Protein AF-A0A7W1QF62-F1 (afdb_monomer_lite)

Structure (mmCIF, N/CA/C/O backbone):
data_AF-A0A7W1QF62-F1
#
_entry.id   AF-A0A7W1QF62-F1
#
loop_
_atom_site.group_PDB
_atom_site.id
_atom_site.type_symbol
_atom_site.label_atom_id
_atom_site.label_alt_id
_atom_site.label_comp_id
_atom_site.label_asym_id
_atom_site.label_entity_id
_atom_site.label_seq_id
_atom_site.pdbx_PDB_ins_code
_atom_site.Cartn_x
_atom_site.Cartn_y
_atom_site.Cartn_z
_atom_site.occupancy
_atom_site.B_iso_or_equiv
_atom_site.auth_seq_id
_atom_site.auth_comp_id
_atom_site.auth_asym_id
_atom_site.auth_atom_id
_atom_site.pdbx_PDB_model_num
ATOM 1 N N . ALA A 1 1 ? 16.921 1.005 -1.823 1.00 86.62 1 ALA A N 1
ATOM 2 C CA . ALA A 1 1 ? 15.645 0.800 -2.542 1.00 86.62 1 ALA A CA 1
ATOM 3 C C . ALA A 1 1 ? 14.580 1.649 -1.869 1.00 86.62 1 ALA A C 1
ATOM 5 O O . ALA A 1 1 ? 14.740 1.943 -0.689 1.00 86.62 1 ALA A O 1
ATOM 6 N N . VAL A 1 2 ? 13.550 2.045 -2.608 1.00 95.94 2 VAL A N 1
ATOM 7 C CA . VAL A 1 2 ? 12.385 2.757 -2.070 1.00 95.94 2 VAL A CA 1
ATOM 8 C C . VAL A 1 2 ? 11.209 1.798 -1.950 1.00 95.94 2 VAL A C 1
ATOM 10 O O . VAL A 1 2 ? 11.172 0.777 -2.644 1.00 95.94 2 VAL A O 1
ATOM 13 N N . TYR A 1 3 ? 10.300 2.116 -1.037 1.00 97.06 3 TYR A N 1
ATOM 14 C CA . TYR A 1 3 ? 9.135 1.303 -0.727 1.00 97.06 3 TYR A CA 1
ATOM 15 C C . TYR A 1 3 ? 7.890 2.173 -0.692 1.00 97.06 3 TYR A C 1
ATOM 17 O O . TYR A 1 3 ? 7.977 3.375 -0.454 1.00 97.06 3 TYR A O 1
ATOM 25 N N . PHE A 1 4 ? 6.733 1.565 -0.893 1.00 95.94 4 PHE A N 1
ATOM 26 C CA . PHE A 1 4 ? 5.446 2.202 -0.654 1.00 95.94 4 PHE A CA 1
ATOM 27 C C . PHE A 1 4 ? 4.453 1.161 -0.143 1.00 95.94 4 PHE A C 1
ATOM 29 O O . PHE A 1 4 ? 4.692 -0.047 -0.226 1.00 95.94 4 PHE A O 1
ATOM 36 N N . VAL A 1 5 ? 3.347 1.645 0.414 1.00 95.25 5 VAL A N 1
ATOM 37 C CA . VAL A 1 5 ? 2.219 0.808 0.820 1.00 95.25 5 VAL A CA 1
ATOM 38 C C . VAL A 1 5 ? 1.088 1.031 -0.173 1.00 95.25 5 VAL A C 1
ATOM 40 O O . VAL A 1 5 ? 0.762 2.169 -0.511 1.00 95.25 5 VAL A O 1
ATOM 43 N N . GLY A 1 6 ? 0.532 -0.067 -0.666 1.00 94.75 6 GLY A N 1
ATOM 44 C CA . GLY A 1 6 ? -0.562 -0.085 -1.625 1.00 94.75 6 GLY A CA 1
ATOM 45 C C . GLY A 1 6 ? -1.589 -1.144 -1.249 1.00 94.75 6 GLY A C 1
ATOM 46 O O . GLY A 1 6 ? -1.740 -1.515 -0.081 1.00 94.75 6 GLY A O 1
ATOM 47 N N . THR A 1 7 ? -2.303 -1.633 -2.251 1.00 95.38 7 THR A N 1
ATOM 48 C CA . THR A 1 7 ? -3.229 -2.759 -2.123 1.00 95.38 7 THR A CA 1
ATOM 49 C C . THR A 1 7 ? -2.887 -3.783 -3.198 1.00 95.38 7 THR A C 1
ATOM 51 O O . THR A 1 7 ? -2.433 -3.387 -4.269 1.00 95.38 7 THR A O 1
ATOM 54 N N . ASP A 1 8 ? -2.996 -5.071 -2.899 1.00 94.88 8 ASP A N 1
ATOM 55 C CA . ASP A 1 8 ? -2.895 -6.122 -3.919 1.00 94.88 8 ASP A CA 1
ATOM 56 C C . ASP A 1 8 ? -4.247 -6.425 -4.578 1.00 94.88 8 ASP A C 1
ATOM 58 O O . ASP A 1 8 ? -5.280 -5.847 -4.227 1.00 94.88 8 ASP A O 1
ATOM 62 N N . ASP A 1 9 ? -4.232 -7.340 -5.545 1.00 94.00 9 ASP A N 1
ATOM 63 C CA . ASP A 1 9 ? -5.412 -7.730 -6.321 1.00 94.00 9 ASP A CA 1
ATOM 64 C C . ASP A 1 9 ? -6.518 -8.371 -5.463 1.00 94.00 9 ASP A C 1
ATOM 66 O O . ASP A 1 9 ? -7.688 -8.375 -5.850 1.00 94.00 9 ASP A O 1
ATOM 70 N N . GLU A 1 10 ? -6.174 -8.883 -4.278 1.00 96.00 10 GLU A N 1
ATOM 71 C CA . GLU A 1 10 ? -7.111 -9.478 -3.321 1.00 96.00 10 GLU A CA 1
ATOM 72 C C . GLU A 1 10 ? -7.657 -8.454 -2.307 1.00 96.00 10 GLU A C 1
ATOM 74 O O . GLU A 1 10 ? -8.550 -8.759 -1.508 1.00 96.00 10 GLU A O 1
ATOM 79 N N . GLY A 1 11 ? -7.173 -7.210 -2.349 1.00 94.62 11 GLY A N 1
ATOM 80 C CA . GLY A 1 11 ? -7.633 -6.132 -1.481 1.00 94.62 11 GLY A CA 1
ATOM 81 C C . GLY A 1 11 ? -6.892 -6.033 -0.144 1.00 94.62 11 GLY A C 1
ATOM 82 O O . GLY A 1 11 ? -7.347 -5.295 0.744 1.00 94.62 11 GLY A O 1
ATOM 83 N N . PHE A 1 12 ? -5.775 -6.742 0.035 1.00 96.00 12 PHE A N 1
ATOM 84 C CA . PHE A 1 12 ? -4.948 -6.638 1.235 1.00 96.00 12 PHE A CA 1
ATOM 85 C C . PH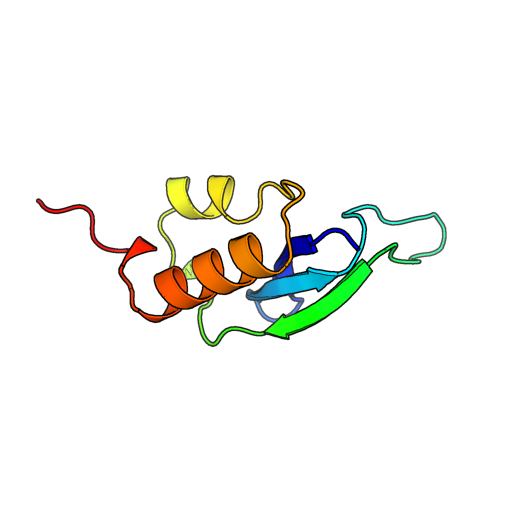E A 1 12 ? -3.989 -5.463 1.143 1.00 96.00 12 PHE A C 1
ATOM 87 O O . PHE A 1 12 ? -3.510 -5.089 0.074 1.00 96.00 12 PHE A O 1
ATOM 94 N N . VAL A 1 13 ? -3.709 -4.848 2.290 1.00 95.50 13 VAL A N 1
ATOM 95 C CA . VAL A 1 13 ? -2.681 -3.814 2.363 1.00 95.50 13 VAL A CA 1
ATOM 96 C C . VAL A 1 13 ? -1.313 -4.480 2.231 1.00 95.50 13 VAL A C 1
ATOM 98 O O . VAL A 1 13 ? -0.960 -5.342 3.039 1.00 95.50 13 VAL A O 1
ATOM 101 N N . THR A 1 14 ? -0.535 -4.034 1.247 1.00 96.88 14 THR A N 1
ATOM 102 C CA . THR A 1 14 ? 0.694 -4.713 0.813 1.00 96.88 14 THR A CA 1
ATOM 103 C C . THR A 1 14 ? 1.842 -3.713 0.701 1.00 96.88 14 THR A C 1
ATOM 105 O O . THR A 1 14 ? 1.667 -2.590 0.220 1.00 96.88 14 THR A O 1
ATOM 108 N N . MET A 1 15 ? 3.024 -4.099 1.189 1.00 96.75 15 MET A N 1
ATOM 109 C CA . MET A 1 15 ? 4.267 -3.361 0.972 1.00 96.75 15 MET A CA 1
ATOM 110 C C . MET A 1 15 ? 4.869 -3.773 -0.361 1.00 96.75 15 MET A C 1
ATOM 112 O O . MET A 1 15 ? 5.026 -4.961 -0.651 1.00 96.75 15 MET A O 1
ATOM 116 N N . TYR A 1 16 ? 5.277 -2.769 -1.123 1.00 97.31 16 TYR A N 1
ATOM 117 C CA . TYR A 1 16 ? 5.933 -2.934 -2.405 1.00 97.31 16 TYR A CA 1
ATOM 118 C C . TYR A 1 16 ? 7.332 -2.328 -2.365 1.00 97.31 16 TYR A C 1
ATOM 120 O O . TYR A 1 16 ? 7.556 -1.273 -1.767 1.00 97.31 16 TYR A O 1
ATOM 128 N N . ARG A 1 17 ? 8.286 -2.986 -3.026 1.00 97.69 17 ARG A N 1
ATOM 129 C CA . ARG A 1 17 ? 9.633 -2.466 -3.287 1.00 97.69 17 ARG A CA 1
ATOM 130 C C . ARG A 1 17 ? 9.705 -1.973 -4.720 1.00 97.69 17 ARG A C 1
ATOM 132 O O . ARG A 1 17 ? 9.518 -2.768 -5.637 1.00 97.69 17 ARG A O 1
ATOM 139 N N . GLY A 1 18 ? 10.066 -0.707 -4.900 1.00 96.81 18 GLY A N 1
ATOM 140 C CA . GLY A 1 18 ? 10.154 -0.066 -6.208 1.00 96.81 18 GLY A CA 1
ATOM 141 C C . GLY A 1 18 ? 9.358 1.230 -6.270 1.00 96.81 18 GLY A C 1
ATOM 142 O O . GLY A 1 18 ? 9.031 1.816 -5.237 1.00 96.81 18 GLY A O 1
ATOM 143 N N . LEU A 1 19 ? 9.093 1.694 -7.486 1.00 94.50 19 LEU A N 1
ATOM 144 C CA . LEU A 1 19 ? 8.344 2.924 -7.719 1.00 94.50 19 LEU A CA 1
ATOM 145 C C . LEU A 1 19 ? 6.899 2.602 -8.115 1.00 94.50 19 LEU A C 1
ATOM 147 O O . LEU A 1 19 ? 6.703 1.672 -8.890 1.00 94.50 19 LEU A O 1
ATOM 151 N N . PRO A 1 20 ? 5.910 3.385 -7.658 1.00 92.00 20 PRO A N 1
ATOM 152 C CA . PRO A 1 20 ? 4.489 3.162 -7.917 1.00 92.00 20 PRO A CA 1
ATOM 153 C C . PRO A 1 20 ? 4.085 3.645 -9.323 1.00 92.00 20 PRO A C 1
ATOM 155 O O . PRO A 1 20 ? 3.236 4.524 -9.471 1.00 92.00 20 PRO A O 1
ATOM 158 N N . TYR A 1 21 ? 4.742 3.113 -10.354 1.00 88.62 21 TYR A N 1
ATOM 159 C CA . TYR A 1 21 ? 4.448 3.401 -11.755 1.00 88.62 21 TYR A CA 1
ATOM 160 C C . TYR A 1 21 ? 4.342 2.109 -12.554 1.00 88.62 21 TYR A C 1
ATOM 162 O O . TYR A 1 21 ? 5.191 1.221 -12.437 1.00 88.62 21 TYR A O 1
ATOM 170 N N . GLU A 1 22 ? 3.341 2.082 -13.421 1.00 85.75 22 GLU A N 1
ATOM 171 C CA . GLU A 1 22 ? 3.188 1.089 -14.474 1.00 85.75 22 GLU A CA 1
ATOM 172 C C . GLU A 1 22 ? 3.766 1.651 -15.772 1.00 85.75 22 GLU A C 1
ATOM 174 O O . GLU A 1 22 ? 3.460 2.774 -16.187 1.00 85.75 22 GLU A O 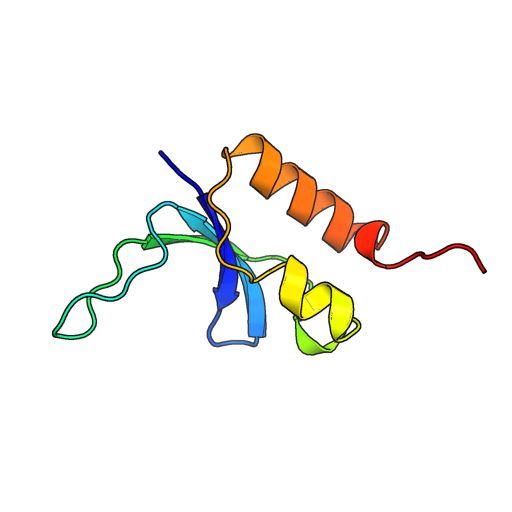1
ATOM 179 N N . LEU A 1 23 ? 4.630 0.873 -16.415 1.00 89.50 23 LEU A N 1
ATOM 180 C CA . LEU A 1 23 ? 5.112 1.155 -17.758 1.00 89.50 23 LEU A CA 1
ATOM 181 C C . LEU A 1 23 ? 4.135 0.607 -18.810 1.00 89.50 23 LEU A C 1
ATOM 183 O O . LEU A 1 23 ? 3.327 -0.284 -18.527 1.00 89.50 23 LEU A O 1
ATOM 187 N N . PRO A 1 24 ? 4.236 1.081 -20.067 1.00 93.12 24 PRO A N 1
ATOM 188 C CA . PRO A 1 24 ? 3.524 0.471 -21.180 1.00 93.12 24 PRO A CA 1
ATOM 189 C C . PRO A 1 24 ? 3.755 -1.044 -21.253 1.00 93.12 24 PRO A C 1
ATOM 191 O O . PRO A 1 24 ? 4.828 -1.535 -20.909 1.00 93.12 24 PRO A O 1
ATOM 194 N N . ALA A 1 25 ? 2.749 -1.762 -21.758 1.00 91.19 25 ALA A N 1
ATOM 195 C CA . ALA A 1 25 ? 2.707 -3.227 -21.817 1.00 91.19 25 ALA A CA 1
ATOM 196 C C . ALA A 1 25 ? 2.572 -3.946 -20.455 1.00 91.19 25 ALA A C 1
ATOM 198 O O . ALA A 1 25 ? 2.809 -5.150 -20.392 1.00 91.19 25 ALA A O 1
ATOM 199 N N . GLY A 1 26 ? 2.138 -3.243 -19.400 1.00 86.00 26 GLY A N 1
ATOM 200 C CA . GLY A 1 26 ? 1.778 -3.858 -18.114 1.00 86.00 26 GLY A CA 1
ATOM 201 C C . GLY A 1 26 ? 2.985 -4.279 -17.280 1.00 86.00 26 GLY A C 1
ATOM 202 O O . GLY A 1 26 ? 2.935 -5.28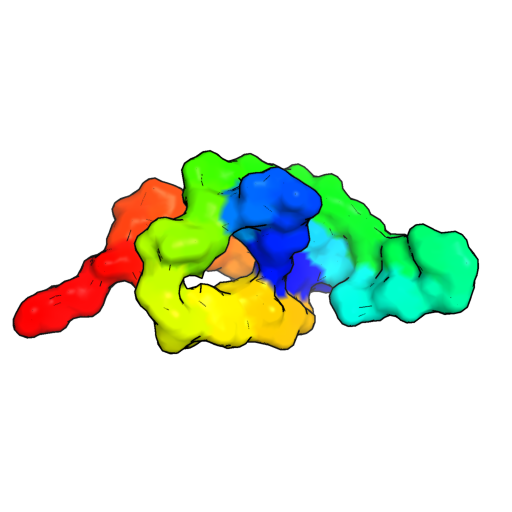6 -16.584 1.00 86.00 26 GLY A O 1
ATOM 203 N N . LEU A 1 27 ? 4.098 -3.553 -17.409 1.00 90.56 27 LEU A N 1
ATOM 204 C CA . LEU A 1 27 ? 5.305 -3.810 -16.632 1.00 90.56 27 LEU A CA 1
ATOM 205 C C . LEU A 1 27 ? 5.335 -2.905 -15.401 1.00 90.56 27 LEU A C 1
ATOM 207 O O . LEU A 1 27 ? 5.434 -1.684 -15.527 1.00 90.56 27 LEU A O 1
ATOM 211 N N . ASP A 1 28 ? 5.325 -3.510 -14.221 1.00 91.94 28 ASP A N 1
ATOM 212 C CA . ASP A 1 28 ? 5.449 -2.789 -12.959 1.00 91.94 28 ASP A CA 1
ATOM 213 C C . ASP A 1 28 ? 6.903 -2.417 -12.652 1.00 91.94 28 ASP A C 1
ATOM 215 O O . ASP A 1 28 ? 7.826 -3.227 -12.775 1.00 91.94 28 ASP A O 1
ATOM 219 N N . LEU A 1 29 ? 7.121 -1.191 -1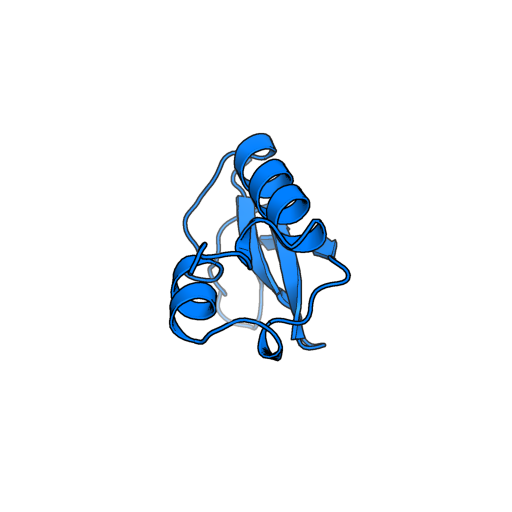2.164 1.00 94.44 29 LEU A N 1
ATOM 220 C CA . LEU A 1 29 ? 8.408 -0.774 -11.585 1.00 94.44 29 LEU A CA 1
ATOM 221 C C . LEU A 1 29 ? 8.561 -1.167 -10.111 1.00 94.44 29 LEU A C 1
ATOM 223 O O . LEU A 1 29 ? 9.406 -0.619 -9.389 1.00 94.44 29 LEU A O 1
ATOM 227 N N . TYR A 1 30 ? 7.736 -2.098 -9.651 1.00 95.62 30 TYR A N 1
ATOM 228 C CA . TYR A 1 30 ? 7.658 -2.519 -8.270 1.00 95.62 30 TYR A CA 1
ATOM 229 C C . TYR A 1 30 ? 7.315 -4.002 -8.157 1.00 95.62 30 TYR A C 1
ATOM 231 O O . TYR A 1 30 ? 6.931 -4.660 -9.114 1.00 95.62 30 TYR A O 1
ATOM 239 N N . SER A 1 31 ? 7.523 -4.547 -6.964 1.00 95.75 31 SER A N 1
ATOM 240 C CA . SER A 1 31 ? 7.228 -5.944 -6.643 1.00 95.75 31 SER A CA 1
ATOM 241 C C . SER A 1 31 ? 6.729 -6.040 -5.204 1.00 95.75 31 SER A C 1
ATOM 243 O O . SER A 1 31 ? 7.212 -5.273 -4.359 1.00 95.75 31 SER A O 1
ATOM 245 N N . PRO A 1 32 ? 5.769 -6.930 -4.899 1.00 96.69 32 PRO A N 1
ATOM 246 C CA . PRO A 1 32 ? 5.292 -7.117 -3.536 1.00 96.69 32 PRO A CA 1
ATOM 247 C C . PRO A 1 32 ? 6.403 -7.727 -2.679 1.00 96.69 32 PRO A C 1
ATOM 249 O O . PRO A 1 32 ? 7.096 -8.654 -3.097 1.00 96.69 32 PRO A O 1
ATOM 252 N N . THR A 1 33 ? 6.583 -7.202 -1.471 1.00 97.38 33 THR A N 1
ATOM 253 C CA . THR A 1 33 ? 7.557 -7.723 -0.500 1.00 97.38 33 THR A CA 1
ATOM 254 C C . THR A 1 33 ? 6.908 -8.251 0.768 1.00 97.38 33 THR A C 1
ATOM 256 O O . THR A 1 33 ? 7.506 -9.094 1.436 1.00 97.38 33 THR A O 1
ATOM 259 N N . TYR A 1 34 ? 5.707 -7.781 1.107 1.00 97.19 34 TYR A N 1
ATOM 260 C CA . TYR A 1 34 ? 4.951 -8.268 2.257 1.00 97.19 34 TYR A CA 1
ATOM 261 C C . TYR A 1 34 ? 3.458 -7.974 2.102 1.00 97.19 34 TYR A C 1
ATOM 263 O O . TYR A 1 34 ? 3.087 -6.819 1.903 1.00 97.19 34 TYR A O 1
ATOM 271 N N . VAL A 1 35 ? 2.620 -8.998 2.257 1.00 97.19 35 VAL A N 1
ATOM 272 C CA . VAL A 1 35 ? 1.153 -8.888 2.277 1.00 97.19 35 VAL A CA 1
ATOM 273 C C . VAL A 1 35 ? 0.690 -8.942 3.732 1.00 97.19 35 VAL A C 1
ATOM 275 O O . VAL A 1 35 ? 1.008 -9.901 4.438 1.00 97.19 35 VAL A O 1
ATOM 278 N N . SER A 1 36 ? -0.024 -7.915 4.197 1.00 94.88 36 SER A N 1
ATOM 279 C CA . SER A 1 36 ? -0.588 -7.911 5.555 1.00 94.88 36 SER A CA 1
ATOM 280 C C . SER A 1 36 ? -1.891 -8.705 5.626 1.00 94.88 36 SER A C 1
ATOM 282 O O . SER A 1 36 ? -2.570 -8.914 4.626 1.00 94.88 36 SER A O 1
ATOM 284 N N . ALA A 1 37 ? -2.317 -9.061 6.838 1.00 94.31 37 ALA A N 1
ATOM 285 C CA . ALA A 1 37 ? -3.635 -9.667 7.054 1.00 94.31 37 ALA A CA 1
ATOM 286 C C . ALA A 1 37 ? -4.803 -8.651 7.016 1.00 94.31 37 ALA A C 1
ATOM 288 O O . ALA A 1 37 ? -5.955 -9.014 7.265 1.00 94.31 37 ALA A O 1
ATOM 289 N N . VAL A 1 38 ? -4.531 -7.365 6.761 1.00 93.12 38 VAL A N 1
ATOM 290 C CA . VAL A 1 38 ? -5.524 -6.286 6.846 1.00 93.12 38 VAL A CA 1
ATOM 291 C C . VAL A 1 38 ? -6.100 -5.988 5.469 1.00 93.12 38 VAL A C 1
ATOM 293 O O . VAL A 1 38 ? -5.378 -5.563 4.568 1.00 93.12 38 VAL A O 1
ATOM 296 N N . ARG A 1 39 ? -7.423 -6.117 5.316 1.00 93.88 39 ARG A N 1
ATOM 297 C CA . ARG A 1 39 ? -8.095 -5.657 4.096 1.00 93.88 39 ARG A CA 1
ATOM 298 C C . ARG A 1 39 ? -8.303 -4.152 4.102 1.00 93.88 39 ARG A C 1
ATOM 300 O O . ARG A 1 39 ? -8.789 -3.581 5.082 1.00 93.88 39 ARG A O 1
ATOM 307 N N . VAL A 1 40 ? -8.030 -3.515 2.969 1.00 91.81 40 VAL A N 1
ATOM 308 C CA . VAL A 1 40 ? -8.149 -2.061 2.796 1.00 91.81 40 VAL A CA 1
ATOM 309 C C . VAL A 1 40 ? -9.578 -1.540 3.023 1.00 91.81 40 VAL A C 1
ATOM 311 O O . VAL A 1 40 ? -9.787 -0.378 3.395 1.00 91.81 40 VAL A O 1
ATOM 314 N N . ASP A 1 41 ? -10.580 -2.390 2.805 1.00 91.75 41 ASP A N 1
ATOM 315 C CA . ASP A 1 41 ? -11.992 -2.036 2.901 1.00 91.75 41 ASP A CA 1
ATOM 316 C C . ASP A 1 41 ? -12.539 -2.012 4.334 1.00 91.75 41 ASP A C 1
ATOM 318 O O . ASP A 1 41 ? -13.513 -1.311 4.602 1.00 91.75 41 ASP A O 1
ATOM 322 N N . THR A 1 42 ? -11.842 -2.667 5.264 1.00 90.81 42 THR A N 1
ATOM 323 C CA . THR A 1 42 ? -12.103 -2.595 6.710 1.00 90.81 42 THR A CA 1
ATOM 324 C C . THR A 1 42 ? -11.626 -1.284 7.339 1.00 90.81 42 THR A C 1
ATOM 326 O O . THR A 1 42 ? -11.989 -0.961 8.470 1.00 90.81 42 THR A O 1
ATOM 329 N N . LEU A 1 43 ? -10.827 -0.498 6.607 1.00 87.50 43 LEU A N 1
ATOM 330 C CA . LEU A 1 43 ? -10.283 0.770 7.080 1.00 87.50 43 LEU A CA 1
ATOM 331 C C . LEU A 1 43 ? -11.242 1.940 6.804 1.00 87.50 43 LEU A C 1
ATOM 333 O O . LEU A 1 43 ? -11.815 2.020 5.709 1.00 87.50 43 LEU A O 1
ATOM 337 N N . PRO A 1 44 ? -11.339 2.925 7.722 1.00 88.88 44 PRO A N 1
ATOM 338 C CA . PRO A 1 44 ? -12.051 4.174 7.465 1.00 88.88 44 PRO A CA 1
ATOM 339 C C . PRO A 1 44 ? -11.542 4.879 6.199 1.00 88.88 44 PRO A C 1
ATOM 341 O O . PRO A 1 44 ? -10.335 4.938 5.951 1.00 88.88 44 PRO A O 1
ATOM 344 N N . ALA A 1 45 ? -12.444 5.489 5.424 1.00 86.06 45 ALA A N 1
ATOM 345 C CA . ALA A 1 45 ? -12.127 6.075 4.114 1.00 86.06 45 ALA A CA 1
ATOM 346 C C . ALA A 1 45 ? -10.995 7.123 4.149 1.00 86.06 45 ALA A C 1
ATOM 348 O O . ALA A 1 45 ? -10.123 7.134 3.278 1.00 86.06 45 ALA A O 1
ATOM 349 N N . ALA A 1 46 ? -10.964 7.975 5.180 1.00 82.31 46 ALA A N 1
ATOM 350 C CA . ALA A 1 46 ? -9.891 8.953 5.372 1.00 82.31 46 ALA A CA 1
ATOM 351 C C . ALA A 1 46 ? -8.522 8.286 5.593 1.00 82.31 46 ALA A C 1
ATOM 353 O O . ALA A 1 46 ? -7.491 8.820 5.186 1.00 82.31 46 ALA A O 1
ATOM 354 N N . ARG A 1 47 ? -8.503 7.102 6.218 1.00 80.19 47 ARG A N 1
ATOM 355 C CA . ARG A 1 47 ? -7.277 6.348 6.480 1.00 80.19 47 ARG A CA 1
ATOM 356 C C . ARG A 1 47 ? -6.790 5.622 5.240 1.00 80.19 47 ARG A C 1
ATOM 358 O O . ARG A 1 47 ? -5.595 5.664 4.979 1.00 80.19 47 ARG A O 1
ATOM 365 N N . ARG A 1 48 ? -7.714 5.055 4.458 1.00 86.06 48 ARG A N 1
ATOM 366 C CA . ARG A 1 48 ? -7.415 4.455 3.155 1.00 86.06 48 ARG A CA 1
ATOM 367 C C . ARG A 1 48 ? -6.611 5.427 2.297 1.00 86.06 48 ARG A C 1
ATOM 369 O O . ARG A 1 48 ? -5.470 5.135 1.977 1.00 86.06 48 ARG A O 1
ATOM 376 N N . LYS A 1 49 ? -7.137 6.634 2.061 1.00 82.38 49 LYS A N 1
ATOM 377 C CA . LYS A 1 49 ? -6.467 7.655 1.234 1.00 82.38 49 LYS A CA 1
ATOM 378 C C . LYS A 1 49 ? -5.030 7.964 1.657 1.00 82.38 49 LYS A C 1
ATOM 380 O O . LYS A 1 49 ? -4.209 8.190 0.791 1.00 82.38 49 LYS A O 1
ATOM 385 N N . ARG A 1 50 ? -4.738 7.982 2.961 1.00 80.19 50 ARG A N 1
ATOM 386 C CA . ARG A 1 50 ? -3.401 8.293 3.499 1.00 80.19 50 ARG A CA 1
ATOM 387 C C . ARG A 1 50 ? -2.447 7.099 3.535 1.00 80.19 50 ARG A C 1
ATOM 389 O O . ARG A 1 50 ? -1.252 7.285 3.718 1.00 80.19 50 ARG A O 1
ATOM 396 N N . LEU A 1 51 ? -2.984 5.882 3.502 1.00 79.69 51 LEU A N 1
ATOM 397 C CA . LEU A 1 51 ? -2.203 4.650 3.587 1.00 79.69 51 LEU A CA 1
ATOM 398 C C . LEU A 1 51 ? -1.717 4.212 2.204 1.00 79.69 51 LEU A C 1
ATOM 400 O O . LEU A 1 51 ? -0.595 3.737 2.088 1.00 79.69 51 LEU A O 1
ATOM 404 N N . ILE A 1 52 ? -2.560 4.406 1.187 1.00 81.31 52 ILE A N 1
ATOM 405 C CA . ILE A 1 52 ? -2.310 4.005 -0.203 1.00 81.31 52 ILE A CA 1
ATOM 406 C C . ILE A 1 52 ? -2.087 5.211 -1.125 1.00 81.31 52 ILE A C 1
ATOM 408 O O . ILE A 1 52 ? -2.428 5.176 -2.299 1.00 81.31 52 ILE A O 1
ATOM 412 N N . ASP A 1 53 ? -1.526 6.302 -0.597 1.00 84.94 53 ASP 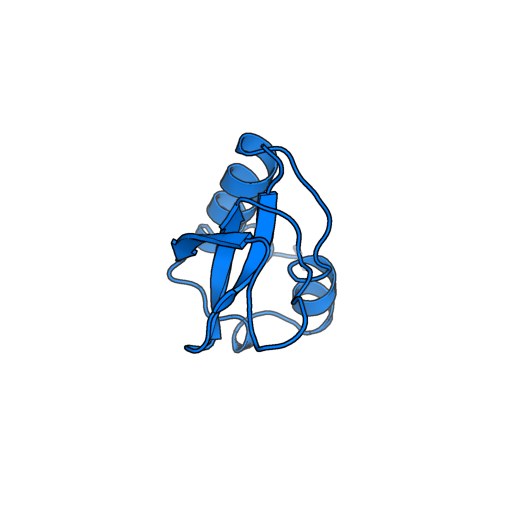A N 1
ATOM 413 C CA . ASP A 1 53 ? -1.174 7.495 -1.387 1.00 84.94 53 ASP A CA 1
ATOM 414 C C . ASP A 1 53 ? 0.113 7.329 -2.208 1.00 84.94 53 ASP A C 1
ATOM 416 O O . ASP A 1 53 ? 0.595 8.289 -2.807 1.00 84.94 53 ASP A O 1
ATOM 420 N N . HIS A 1 54 ? 0.679 6.119 -2.223 1.00 85.94 54 HIS A N 1
ATOM 421 C CA . HIS A 1 54 ? 1.909 5.778 -2.931 1.00 85.94 54 HIS A CA 1
ATOM 422 C C . HIS A 1 54 ? 3.114 6.644 -2.517 1.00 85.94 54 HIS A C 1
ATOM 424 O O . HIS A 1 54 ? 4.095 6.757 -3.255 1.00 85.94 54 HIS A O 1
ATOM 430 N N . THR A 1 55 ? 3.077 7.230 -1.313 1.00 90.44 55 THR A N 1
ATOM 431 C CA . THR A 1 55 ? 4.223 7.946 -0.749 1.00 90.44 55 THR A CA 1
ATOM 432 C C . THR A 1 55 ? 5.428 7.017 -0.672 1.00 90.44 55 THR A C 1
ATOM 434 O O . THR A 1 55 ? 5.348 5.925 -0.103 1.00 90.44 55 THR A O 1
ATOM 437 N N . LEU A 1 56 ? 6.559 7.476 -1.214 1.00 95.00 56 LEU A N 1
ATOM 438 C CA . LEU A 1 56 ? 7.828 6.765 -1.121 1.00 95.00 56 LEU A CA 1
ATOM 439 C C . LEU A 1 56 ? 8.379 6.842 0.305 1.00 95.00 56 LEU A C 1
ATOM 441 O O . LEU A 1 56 ? 8.470 7.913 0.902 1.00 95.00 56 LEU A O 1
ATOM 445 N N . ARG A 1 57 ? 8.777 5.686 0.827 1.00 94.06 57 ARG A N 1
ATOM 446 C CA . ARG A 1 57 ? 9.226 5.459 2.201 1.00 94.06 57 ARG A CA 1
ATOM 447 C C . ARG A 1 57 ? 10.537 4.681 2.215 1.00 94.06 57 ARG A C 1
ATOM 449 O O . ARG A 1 57 ? 10.912 4.018 1.238 1.00 94.06 57 ARG A O 1
ATOM 456 N N . SER A 1 58 ? 11.233 4.743 3.348 1.00 97.31 58 SER A N 1
ATOM 457 C CA . SER A 1 58 ? 12.257 3.747 3.664 1.00 97.31 58 SER A CA 1
ATOM 458 C C . SER A 1 58 ? 11.593 2.391 3.935 1.00 97.31 58 SER A C 1
ATOM 460 O O . SER A 1 58 ? 10.386 2.311 4.166 1.00 97.31 58 SER A O 1
ATOM 462 N N . HIS A 1 59 ? 12.385 1.318 3.917 1.00 96.31 59 HIS A N 1
ATOM 463 C CA . HIS A 1 59 ? 11.899 -0.009 4.297 1.00 96.31 59 HIS A CA 1
ATOM 464 C C . HIS A 1 59 ? 11.304 -0.004 5.712 1.00 96.31 59 HIS A C 1
ATOM 466 O O . HIS A 1 59 ? 10.195 -0.486 5.915 1.00 96.31 59 HIS A O 1
ATOM 472 N N . ASP A 1 60 ? 12.033 0.566 6.673 1.00 96.94 60 ASP A N 1
ATOM 473 C CA . ASP A 1 60 ? 11.654 0.509 8.085 1.00 96.94 60 ASP A CA 1
ATOM 474 C C . ASP A 1 60 ? 10.398 1.334 8.373 1.00 96.94 60 ASP A C 1
ATOM 476 O O . ASP A 1 60 ? 9.525 0.864 9.093 1.00 96.94 60 ASP A O 1
ATOM 480 N N . ASP A 1 61 ? 10.237 2.498 7.731 1.00 94.88 61 ASP A N 1
ATOM 481 C CA . ASP A 1 61 ? 9.006 3.292 7.845 1.00 94.88 61 ASP A CA 1
ATOM 482 C C . ASP A 1 61 ? 7.790 2.540 7.274 1.00 94.88 61 ASP A C 1
ATOM 484 O O . ASP A 1 61 ? 6.729 2.501 7.896 1.00 94.88 61 ASP A O 1
ATOM 488 N N . ALA A 1 62 ? 7.939 1.880 6.119 1.00 94.81 62 ALA A N 1
ATOM 489 C CA . ALA A 1 62 ? 6.870 1.065 5.542 1.00 94.81 62 ALA A CA 1
ATOM 490 C C . ALA A 1 62 ? 6.530 -0.157 6.419 1.00 94.81 62 ALA A C 1
ATOM 492 O O . ALA A 1 62 ? 5.353 -0.458 6.635 1.00 94.81 62 ALA A O 1
ATOM 493 N N . ALA A 1 63 ? 7.544 -0.830 6.966 1.00 95.69 63 ALA A N 1
ATOM 494 C CA . ALA A 1 63 ? 7.365 -1.967 7.863 1.00 95.69 63 ALA A CA 1
ATOM 495 C C . ALA A 1 63 ? 6.695 -1.557 9.186 1.00 95.69 63 ALA A C 1
ATOM 497 O O . ALA A 1 63 ? 5.794 -2.249 9.662 1.00 95.69 63 ALA A O 1
ATOM 498 N N . ASP A 1 64 ? 7.087 -0.427 9.773 1.00 94.62 64 ASP A N 1
ATOM 499 C CA . ASP A 1 64 ? 6.489 0.083 11.007 1.00 94.62 64 ASP A CA 1
ATOM 500 C C . ASP A 1 64 ? 5.047 0.549 10.792 1.00 94.62 64 ASP A C 1
ATOM 502 O O . ASP A 1 64 ? 4.177 0.259 11.619 1.00 94.62 64 ASP A O 1
ATOM 506 N N . LEU A 1 65 ? 4.755 1.174 9.649 1.00 92.25 65 LEU A N 1
ATOM 507 C CA . LEU A 1 65 ? 3.395 1.531 9.257 1.00 92.25 65 LEU A CA 1
ATOM 508 C C . LEU A 1 65 ? 2.482 0.298 9.185 1.00 92.25 65 LEU A C 1
ATOM 510 O O . LEU A 1 65 ? 1.375 0.327 9.723 1.00 92.25 65 LEU A O 1
ATOM 514 N N . LEU A 1 66 ? 2.943 -0.793 8.569 1.00 92.38 66 LEU A N 1
ATOM 515 C CA . LEU A 1 66 ? 2.186 -2.045 8.501 1.00 92.38 66 LEU A CA 1
ATOM 516 C C . LEU A 1 66 ? 2.027 -2.717 9.868 1.00 92.38 66 LEU A C 1
ATOM 518 O O . LEU A 1 66 ? 0.925 -3.130 10.218 1.00 92.38 66 LEU A O 1
ATOM 522 N N . ARG A 1 67 ? 3.078 -2.754 10.692 1.00 93.00 67 ARG A N 1
ATOM 523 C CA . ARG A 1 67 ? 2.985 -3.296 12.060 1.00 93.00 67 ARG A CA 1
ATOM 524 C C . ARG A 1 67 ? 1.948 -2.551 12.89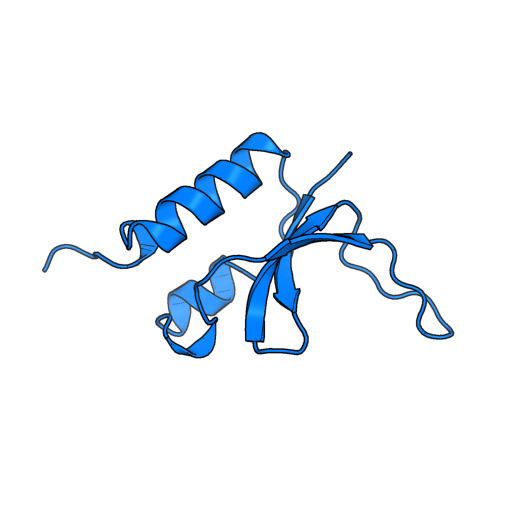6 1.00 93.00 67 ARG A C 1
ATOM 526 O O . ARG A 1 67 ? 1.190 -3.161 13.649 1.00 93.00 67 ARG A O 1
ATOM 533 N N . GLU A 1 68 ? 1.908 -1.227 12.798 1.00 90.81 68 GLU A N 1
ATOM 534 C CA . GLU A 1 68 ? 0.933 -0.410 13.522 1.00 90.81 68 GLU A CA 1
ATOM 535 C C . GLU A 1 68 ? -0.490 -0.556 12.951 1.00 90.81 68 GLU A C 1
ATOM 537 O O . GLU A 1 68 ? -1.473 -0.436 13.695 1.00 90.81 68 GLU A O 1
ATOM 542 N N . LEU A 1 69 ? -0.610 -0.874 11.657 1.00 89.75 69 LEU A N 1
ATOM 543 C CA . LEU A 1 69 ? -1.867 -1.251 11.013 1.00 89.75 69 LEU A CA 1
ATOM 544 C C . LEU A 1 69 ? -2.423 -2.555 11.585 1.00 89.75 69 LEU A C 1
ATOM 546 O O . LEU A 1 69 ? -3.551 -2.573 12.072 1.00 89.75 69 LEU A O 1
ATOM 550 N N . GLU A 1 70 ? -1.616 -3.611 11.595 1.00 89.06 70 GLU A N 1
ATOM 551 C CA . GLU A 1 70 ? -2.005 -4.947 12.063 1.00 89.06 70 GLU A CA 1
ATOM 552 C C . GLU A 1 70 ? -2.344 -4.977 13.553 1.00 89.06 70 GLU A C 1
ATOM 554 O O . GLU A 1 70 ? -3.231 -5.703 13.994 1.00 89.06 70 GLU A O 1
ATOM 559 N N . ARG A 1 71 ? -1.691 -4.126 14.348 1.00 90.50 71 ARG A N 1
ATOM 560 C CA . ARG A 1 71 ? -2.000 -3.956 15.776 1.00 90.50 71 ARG A CA 1
ATOM 561 C C . ARG A 1 71 ? -3.286 -3.167 16.036 1.00 90.50 71 ARG A C 1
ATOM 563 O O . ARG A 1 71 ? -3.620 -2.922 17.196 1.00 90.50 71 ARG A O 1
ATOM 570 N N . GLY A 1 72 ? -3.968 -2.686 14.995 1.00 80.56 72 GLY A N 1
ATOM 571 C CA . GLY A 1 72 ? -5.155 -1.838 15.113 1.00 80.56 72 GLY A CA 1
ATOM 572 C C . GLY A 1 72 ? -4.877 -0.461 15.729 1.00 80.56 72 GLY A C 1
ATOM 573 O O . GLY A 1 72 ? -5.808 0.271 16.063 1.00 80.56 72 GLY A O 1
ATOM 574 N N . ARG A 1 73 ? -3.606 -0.068 15.879 1.00 70.94 73 ARG A N 1
ATOM 575 C CA . ARG A 1 73 ? -3.201 1.234 16.442 1.00 70.94 73 ARG A CA 1
ATOM 576 C C . ARG A 1 73 ? -3.364 2.364 15.442 1.00 70.94 73 ARG A C 1
ATOM 578 O O . ARG A 1 73 ? -3.637 3.500 15.808 1.00 70.94 73 ARG A O 1
ATOM 585 N N . ILE A 1 74 ? -3.339 2.018 14.164 1.00 63.22 74 ILE A N 1
ATOM 586 C CA . ILE A 1 74 ? -3.786 2.883 13.075 1.00 63.22 74 ILE A CA 1
ATOM 587 C C . ILE A 1 74 ? -5.330 2.990 13.002 1.00 63.22 74 ILE A C 1
ATOM 589 O O . ILE A 1 74 ? -5.849 3.835 12.270 1.00 63.22 74 ILE A O 1
ATOM 593 N N . GLY A 1 75 ? -6.060 2.211 13.814 1.00 47.41 75 GLY A N 1
ATOM 594 C CA . GLY A 1 75 ? -7.525 2.160 13.891 1.00 47.41 75 GLY A CA 1
ATOM 595 C C . GLY A 1 75 ? -8.159 2.706 15.179 1.00 47.41 75 GLY A C 1
ATOM 596 O O . GLY A 1 75 ? -9.383 2.708 15.272 1.00 47.41 75 GLY A O 1
ATOM 597 N N . ARG A 1 76 ? -7.390 3.198 16.163 1.00 43.53 76 ARG A N 1
ATOM 598 C CA . ARG A 1 76 ? -7.948 3.779 17.398 1.00 43.53 76 ARG A CA 1
ATOM 599 C C . ARG A 1 76 ? -7.723 5.290 17.431 1.00 43.53 76 ARG A C 1
ATOM 601 O O . ARG A 1 76 ? -6.702 5.769 17.911 1.00 43.53 76 ARG A O 1
ATOM 608 N N . VAL A 1 77 ? -8.695 6.045 16.924 1.00 40.94 77 VAL A N 1
ATOM 609 C CA . VAL A 1 77 ? -8.916 7.403 17.432 1.00 40.94 77 VAL A CA 1
ATOM 610 C C . VAL A 1 77 ? -9.567 7.199 18.797 1.00 40.94 77 VAL A C 1
ATOM 612 O O . VAL A 1 77 ? -10.608 6.548 18.885 1.00 40.94 77 VAL A O 1
ATOM 615 N N . ALA A 1 78 ? -8.895 7.632 19.862 1.00 40.31 78 ALA A N 1
ATOM 616 C CA . ALA A 1 78 ? -9.542 7.780 21.156 1.00 40.31 78 ALA A CA 1
ATOM 617 C C . ALA A 1 78 ? -10.765 8.689 20.964 1.00 40.31 78 ALA A C 1
ATOM 619 O O . ALA A 1 78 ? -10.653 9.731 20.320 1.00 40.31 78 ALA A O 1
ATOM 620 N N . SER A 1 79 ? -11.909 8.215 21.449 1.00 38.09 79 SER A N 1
ATOM 621 C CA . SER A 1 79 ? -13.157 8.966 21.619 1.00 38.09 79 SER A CA 1
ATOM 622 C C . SER A 1 79 ? -12.942 10.336 22.244 1.00 38.09 79 SER A C 1
ATOM 624 O O . SER A 1 79 ? -12.103 10.399 23.173 1.00 38.09 79 SER A O 1
#

pLDDT: mean 88.15, std 13.49, range [38.09, 97.69]

Radius of gyration: 12.7 Å; chains: 1; bounding box: 29×19×43 Å

Foldseek 3Di:
DKKAWAADPVQFTFIKDAAQDADPPGDDRIDTDDTAPDGLVPDDPVLSCVRHVRDIDDPVVVVVSRVCVNVCVSPDDDD

Sequence (79 aa):
AVYFVGTDDEGFVTMYRGLPYELPAGLDLYSPTYVSAVRVDTLPAARRKRLIDHTLRSHDDAADLLRELERGRIGRVAS

Secondary structure (DSSP, 8-state):
--EEEEE-TTSEEEEEEEEEEEETTTEEEEEEEEEEEEEGGGS-HHHHHHHSS---B-HHHHHHHHHHHHTTGGG----